Protein AF-A0A957STK0-F1 (afdb_monomer_lite)

Secondary structure (DSSP, 8-state):
-PPPTTB-TTS-B-PPP-TTSPP--------------HHHHHHHHTT--TTS--

Foldseek 3Di:
DDDDQQADPVGDGHDHDCPPPDDDDDDDDDDDDDDDDPVVVVCQVVQVDPVGHD

Structure (mmCIF, N/CA/C/O backbone):
data_AF-A0A957STK0-F1
#
_entry.id   AF-A0A957STK0-F1
#
loop_
_atom_site.group_PDB
_atom_site.id
_atom_site.type_symbol
_atom_site.label_atom_id
_atom_site.label_alt_id
_atom_site.label_comp_id
_atom_site.label_asym_id
_atom_site.label_entity_id
_atom_site.label_seq_id
_atom_site.pdbx_PDB_ins_code
_atom_site.Cartn_x
_atom_site.Cartn_y
_atom_site.Cartn_z
_atom_site.occupancy
_atom_site.B_iso_or_equiv
_atom_site.auth_seq_id
_atom_site.auth_comp_id
_atom_site.auth_asym_id
_atom_site.auth_atom_id
_atom_site.pdbx_PDB_model_num
ATOM 1 N N . MET A 1 1 ? -15.715 20.740 10.285 1.00 57.59 1 MET A N 1
ATOM 2 C CA . MET A 1 1 ? -14.760 19.729 9.779 1.00 57.59 1 MET A CA 1
ATOM 3 C C . MET A 1 1 ? -14.643 18.631 10.823 1.00 57.59 1 MET A C 1
ATOM 5 O O . MET A 1 1 ? -14.778 18.950 11.997 1.00 57.59 1 MET A O 1
ATOM 9 N N . ALA A 1 2 ? -14.465 17.369 10.427 1.00 74.62 2 ALA A N 1
ATOM 10 C CA . ALA A 1 2 ? -14.260 16.282 11.386 1.00 74.62 2 ALA A CA 1
ATOM 11 C C . ALA A 1 2 ? -12.876 16.409 12.046 1.00 74.62 2 ALA A C 1
ATOM 13 O O . ALA A 1 2 ? -11.911 16.776 11.377 1.00 74.62 2 ALA A O 1
ATOM 14 N N . GLN A 1 3 ? -12.792 16.130 13.347 1.00 85.06 3 GLN A N 1
ATOM 15 C CA . GLN A 1 3 ? -11.540 16.146 14.103 1.00 85.06 3 GLN A CA 1
ATOM 16 C C . GLN A 1 3 ? -10.637 14.986 13.656 1.00 85.06 3 GLN A C 1
ATOM 18 O O . GLN A 1 3 ? -11.107 13.861 13.483 1.00 85.06 3 GLN A O 1
ATOM 23 N N . LEU A 1 4 ? -9.342 15.254 13.463 1.00 92.69 4 LEU A N 1
ATOM 24 C CA . LEU A 1 4 ? -8.355 14.231 13.116 1.00 92.69 4 LEU A CA 1
ATOM 25 C C . LEU A 1 4 ? -8.001 13.419 14.363 1.00 92.69 4 LEU A C 1
ATOM 27 O O . LEU A 1 4 ? -7.648 13.988 15.387 1.00 92.69 4 LEU A O 1
ATOM 31 N N . THR A 1 5 ? -8.080 12.090 14.280 1.00 93.69 5 THR A N 1
ATOM 32 C CA . THR A 1 5 ? -7.857 11.219 15.448 1.00 93.69 5 THR A CA 1
ATOM 33 C C . THR A 1 5 ? -6.381 10.934 15.721 1.00 93.69 5 THR A C 1
ATOM 35 O O . THR A 1 5 ? -6.028 10.614 16.842 1.00 93.69 5 THR A O 1
ATOM 38 N N . HIS A 1 6 ? -5.513 11.041 14.713 1.00 95.62 6 HIS A N 1
ATOM 39 C CA . HIS A 1 6 ? -4.083 10.718 14.829 1.00 95.62 6 HIS A CA 1
ATOM 40 C C . HIS A 1 6 ? -3.202 11.934 15.151 1.00 95.62 6 HIS A C 1
ATOM 42 O O . HIS A 1 6 ? -1.980 11.832 15.069 1.00 95.62 6 HIS A O 1
ATOM 48 N N . LEU A 1 7 ? -3.802 13.084 15.473 1.00 95.56 7 LEU A N 1
ATOM 49 C CA . LEU A 1 7 ? -3.088 14.309 15.828 1.00 95.56 7 LEU A CA 1
ATOM 50 C C . LEU A 1 7 ? -3.552 14.817 17.197 1.00 95.56 7 LEU A C 1
ATOM 52 O O . LEU A 1 7 ? -4.741 14.750 17.506 1.00 95.56 7 LEU A O 1
ATOM 56 N N . ASP A 1 8 ? -2.618 15.334 17.994 1.00 91.00 8 ASP A N 1
ATOM 57 C CA . ASP A 1 8 ? -2.922 16.053 19.232 1.00 91.00 8 ASP A CA 1
ATOM 58 C C . ASP A 1 8 ? -3.410 17.494 18.958 1.00 91.00 8 ASP A C 1
ATOM 60 O O . ASP A 1 8 ? -3.463 17.961 17.817 1.00 91.00 8 ASP A O 1
ATOM 64 N N . GLU A 1 9 ? -3.752 18.232 20.017 1.00 89.44 9 GLU A N 1
ATOM 65 C CA . GLU A 1 9 ? -4.229 19.624 19.935 1.00 89.44 9 GLU A CA 1
ATOM 66 C C . GLU A 1 9 ? -3.193 20.604 19.360 1.00 89.44 9 GLU A C 1
ATOM 68 O O . GLU A 1 9 ? -3.544 21.702 18.926 1.00 89.44 9 GLU A O 1
ATOM 73 N N . ARG A 1 10 ? -1.912 20.218 19.350 1.00 93.00 10 ARG A N 1
ATOM 74 C CA . ARG A 1 10 ? -0.796 20.994 18.796 1.00 93.00 10 ARG A CA 1
ATOM 75 C C . ARG A 1 10 ? -0.438 20.547 17.373 1.00 93.00 10 ARG A C 1
ATOM 77 O O . ARG A 1 10 ? 0.445 21.145 16.764 1.00 93.00 10 ARG A O 1
ATOM 84 N N . GLY A 1 11 ? -1.123 19.535 16.833 1.00 91.44 11 GLY A N 1
ATOM 85 C CA . GLY A 1 11 ? -0.889 18.975 15.503 1.00 91.44 11 GLY A CA 1
ATOM 86 C C . GLY A 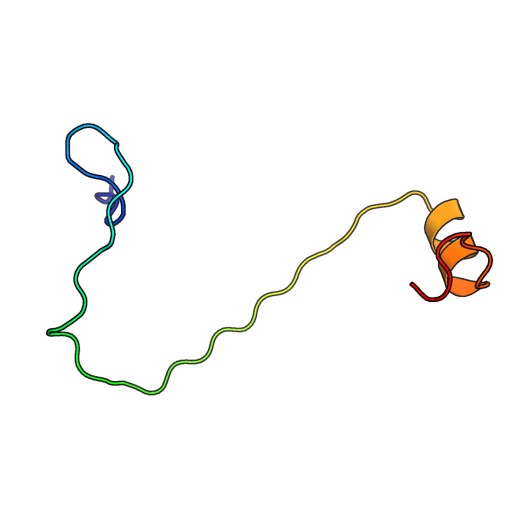1 11 ? 0.240 17.943 15.435 1.00 91.44 11 GLY A C 1
ATOM 87 O O . GLY A 1 11 ? 0.640 17.571 14.331 1.00 91.44 11 GLY A O 1
ATOM 88 N N . HIS A 1 12 ? 0.765 17.468 16.567 1.00 94.81 12 HIS A N 1
ATOM 89 C CA . HIS A 1 12 ? 1.750 16.388 16.571 1.00 94.81 12 HIS A CA 1
ATOM 90 C C . HIS A 1 12 ? 1.076 15.031 16.388 1.00 94.81 12 HIS A C 1
ATOM 92 O O . HIS A 1 12 ? -0.031 14.801 16.871 1.00 94.81 12 HIS A O 1
ATOM 98 N N . ALA A 1 13 ? 1.768 14.109 15.719 1.00 95.81 13 ALA A N 1
ATOM 99 C CA . ALA A 1 13 ? 1.282 12.749 15.536 1.00 95.81 13 ALA A CA 1
ATOM 100 C C . ALA A 1 13 ? 1.165 12.009 16.877 1.00 95.81 13 ALA A C 1
ATOM 102 O O . ALA A 1 13 ? 2.094 12.015 17.684 1.00 95.81 13 ALA A O 1
ATOM 103 N N . THR A 1 14 ? 0.040 11.327 17.075 1.00 95.50 14 THR A N 1
ATOM 104 C CA . THR A 1 14 ? -0.226 10.482 18.241 1.00 95.50 14 THR A CA 1
ATOM 105 C C . THR A 1 14 ? -0.943 9.198 17.825 1.00 95.50 14 THR A C 1
ATOM 107 O O . THR A 1 14 ? -1.690 9.169 16.842 1.00 95.50 14 THR A O 1
ATOM 110 N N . MET A 1 15 ? -0.696 8.110 18.553 1.00 94.38 15 MET A N 1
ATOM 111 C CA . MET A 1 15 ? -1.376 6.836 18.332 1.00 94.38 15 MET A CA 1
ATOM 112 C C . MET A 1 15 ? -2.716 6.842 19.067 1.00 94.38 15 MET A C 1
ATOM 114 O O . MET A 1 15 ? -2.775 7.133 20.259 1.00 94.38 15 MET A O 1
ATOM 118 N N . VAL A 1 16 ? -3.790 6.497 18.359 1.00 94.81 16 VAL A N 1
ATOM 119 C CA . VAL A 1 16 ? -5.121 6.372 18.963 1.00 94.81 16 VAL A CA 1
ATOM 120 C C . VAL A 1 16 ? -5.163 5.124 19.838 1.00 94.81 16 VAL A C 1
ATOM 122 O O . VAL A 1 16 ? -4.880 4.030 19.347 1.00 94.81 16 VAL A O 1
ATOM 125 N N . ASP A 1 17 ? -5.580 5.268 21.096 1.00 95.31 17 ASP A N 1
ATOM 126 C CA . ASP A 1 17 ? -5.893 4.113 21.934 1.00 95.31 17 ASP A CA 1
ATOM 127 C C . ASP A 1 17 ? -7.156 3.407 21.414 1.00 95.31 17 ASP A C 1
ATOM 129 O O . ASP A 1 17 ? -8.226 3.997 21.233 1.00 95.31 17 ASP A O 1
ATOM 133 N N . VAL A 1 18 ? -7.007 2.118 21.124 1.00 95.00 18 VAL A N 1
ATOM 134 C CA . VAL A 1 18 ? -8.067 1.241 20.628 1.00 95.00 18 VAL A CA 1
ATOM 135 C C . VAL A 1 18 ? -8.328 0.058 21.563 1.00 95.00 18 VAL A C 1
ATOM 137 O O . VAL A 1 18 ? -9.089 -0.829 21.182 1.00 95.00 18 VAL A O 1
ATOM 140 N N . GLY A 1 19 ? -7.736 0.037 22.763 1.00 96.62 19 GLY A N 1
ATOM 141 C CA . GLY A 1 19 ? -7.774 -1.101 23.689 1.00 96.62 19 GLY A CA 1
ATOM 142 C C . GLY A 1 19 ? -9.180 -1.520 24.125 1.00 96.62 19 GLY A C 1
ATOM 143 O O . GLY A 1 19 ? -9.447 -2.707 24.278 1.00 96.62 19 GLY A O 1
ATOM 144 N N . GLU A 1 20 ? -10.108 -0.568 24.240 1.00 96.69 20 GLU A N 1
ATOM 145 C CA . GLU A 1 20 ? -11.509 -0.847 24.591 1.00 96.69 20 GLU A CA 1
ATOM 146 C C . GLU A 1 20 ? -12.374 -1.281 23.394 1.00 96.69 20 GLU A C 1
ATOM 148 O O . GLU A 1 20 ? -13.545 -1.634 23.556 1.00 96.69 20 GLU A O 1
ATOM 153 N N . LYS A 1 21 ? -11.846 -1.248 22.163 1.00 95.69 21 LYS A N 1
ATOM 154 C CA . LYS A 1 21 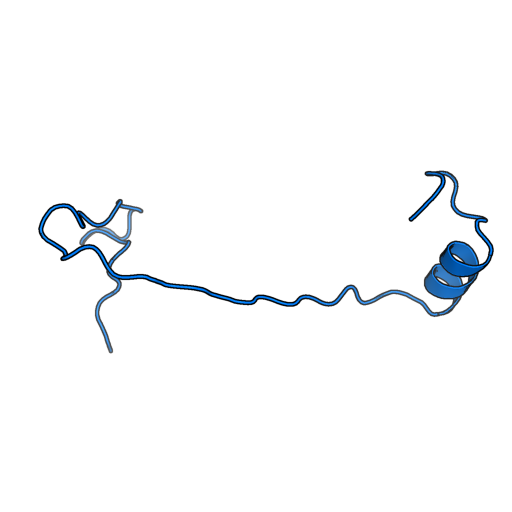? -12.631 -1.611 20.977 1.00 95.69 21 LYS A CA 1
ATOM 155 C C . LYS A 1 21 ? -12.801 -3.126 20.903 1.00 95.69 21 LYS A C 1
ATOM 157 O O . LYS A 1 21 ? -11.836 -3.881 20.953 1.00 95.69 21 LYS A O 1
ATOM 162 N N . ALA A 1 22 ? -14.036 -3.567 20.678 1.00 97.38 22 ALA A N 1
ATOM 163 C CA . ALA A 1 22 ? -14.328 -4.975 20.454 1.00 97.38 22 ALA A CA 1
ATOM 164 C C . ALA A 1 22 ? -13.572 -5.521 19.230 1.00 97.38 22 ALA A C 1
ATOM 166 O O . ALA A 1 22 ? -13.579 -4.928 18.141 1.00 97.38 22 ALA A O 1
ATOM 167 N N . VAL A 1 23 ? -12.965 -6.695 19.402 1.00 97.19 23 VAL A N 1
ATOM 168 C CA . VAL A 1 23 ? -12.309 -7.421 18.314 1.00 97.19 23 VAL A CA 1
ATOM 169 C C . VAL A 1 23 ? -13.365 -7.869 17.304 1.00 97.19 23 VAL A C 1
ATOM 171 O O . VAL A 1 23 ? -14.376 -8.471 17.652 1.00 97.19 23 VAL A O 1
ATOM 174 N N . THR A 1 24 ? -13.130 -7.553 16.034 1.00 97.62 24 THR A N 1
ATOM 175 C CA . THR A 1 24 ? -14.006 -7.889 14.903 1.00 97.62 24 THR A CA 1
ATOM 176 C C . THR A 1 24 ? -13.140 -8.317 13.724 1.00 97.62 24 THR A C 1
ATOM 178 O O . THR A 1 24 ? -12.039 -7.793 13.553 1.00 97.62 24 THR A O 1
ATOM 181 N N . THR A 1 25 ? -13.620 -9.244 12.894 1.00 97.81 25 THR A N 1
ATOM 182 C CA . THR A 1 25 ? -12.911 -9.613 11.661 1.00 97.81 25 THR A CA 1
ATOM 183 C C . THR A 1 25 ? -12.985 -8.458 10.674 1.00 97.81 25 THR A C 1
ATOM 185 O O . THR A 1 25 ? -14.071 -7.980 10.344 1.00 97.81 25 THR A O 1
ATOM 188 N N . ARG A 1 26 ? -11.825 -7.991 10.212 1.00 97.44 26 ARG A N 1
ATOM 189 C CA . ARG A 1 26 ? -11.709 -6.872 9.275 1.00 97.44 26 ARG A CA 1
ATOM 190 C C . ARG A 1 26 ? -10.739 -7.237 8.165 1.00 97.44 26 ARG A C 1
ATOM 192 O O . ARG A 1 26 ? -9.702 -7.844 8.416 1.00 97.44 26 ARG A O 1
ATOM 199 N N . THR A 1 27 ? -11.064 -6.822 6.950 1.00 97.81 27 THR A N 1
ATOM 200 C CA . THR A 1 27 ? -10.207 -6.984 5.776 1.00 97.81 27 THR A CA 1
ATOM 201 C C . THR A 1 27 ? -10.235 -5.690 4.981 1.00 97.81 27 THR A C 1
ATOM 203 O O . THR A 1 27 ? -11.266 -5.024 4.907 1.00 97.81 27 THR A O 1
ATOM 206 N N . ALA A 1 28 ? -9.095 -5.333 4.402 1.00 97.00 28 ALA A N 1
ATOM 207 C CA . ALA A 1 28 ? -8.966 -4.209 3.492 1.00 97.00 28 ALA A CA 1
ATOM 208 C C . ALA A 1 28 ? -8.183 -4.662 2.258 1.00 97.00 28 ALA A C 1
ATOM 210 O O . ALA A 1 28 ? -7.269 -5.479 2.367 1.00 97.00 28 ALA A O 1
ATOM 211 N N . VAL 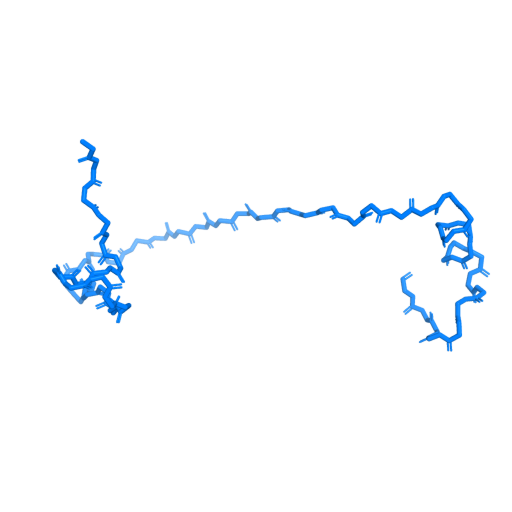A 1 29 ? -8.544 -4.122 1.096 1.00 97.75 29 VAL A N 1
ATOM 212 C CA . VAL A 1 29 ? -7.822 -4.315 -0.165 1.00 97.75 29 VAL A CA 1
ATOM 213 C C . VAL A 1 29 ? -7.343 -2.948 -0.628 1.00 97.75 29 VAL A C 1
ATOM 215 O O . VAL A 1 29 ? -8.123 -1.997 -0.650 1.00 97.75 29 VAL A O 1
ATOM 218 N N . ALA A 1 30 ? -6.067 -2.854 -0.985 1.00 97.19 30 ALA A N 1
ATOM 219 C CA . ALA A 1 30 ? -5.465 -1.654 -1.547 1.00 97.19 30 ALA A CA 1
ATOM 220 C C . ALA A 1 30 ? -4.872 -1.970 -2.923 1.00 97.19 30 ALA A C 1
ATOM 222 O O . ALA A 1 30 ? -4.418 -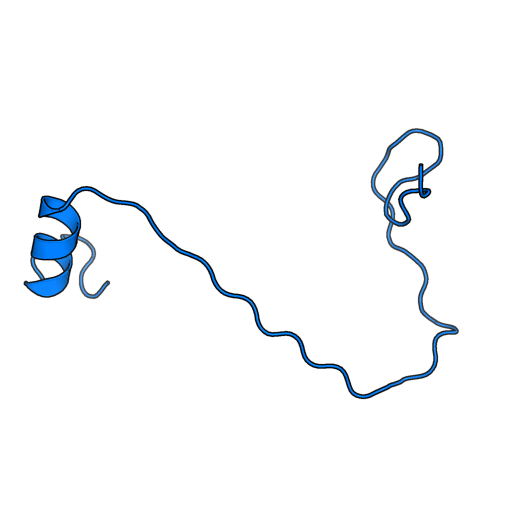3.086 -3.171 1.00 97.19 30 ALA A O 1
ATOM 223 N N . ALA A 1 31 ? -4.869 -0.973 -3.804 1.00 97.62 31 ALA A N 1
ATOM 224 C CA . ALA A 1 31 ? -4.241 -1.031 -5.115 1.00 97.62 31 ALA A CA 1
ATOM 225 C C . ALA A 1 31 ? -3.414 0.241 -5.340 1.00 97.62 31 ALA A C 1
ATOM 227 O O . ALA A 1 31 ? -3.672 1.275 -4.722 1.00 97.62 31 ALA A O 1
ATOM 228 N N . GLY A 1 32 ? -2.431 0.158 -6.232 1.00 96.50 32 GLY A N 1
ATOM 229 C CA . GLY A 1 32 ? -1.606 1.286 -6.649 1.00 96.50 32 GLY A CA 1
ATOM 230 C C . GLY A 1 32 ? -1.184 1.133 -8.105 1.00 96.50 32 GLY A C 1
ATOM 231 O O . GLY A 1 32 ? -1.204 0.031 -8.650 1.00 96.50 32 GLY A O 1
ATOM 232 N N . GLU A 1 33 ? -0.808 2.243 -8.729 1.00 96.94 33 GLU A N 1
ATOM 233 C CA . GLU A 1 33 ? -0.304 2.272 -10.099 1.00 96.94 33 GLU A CA 1
ATOM 234 C C . GLU A 1 33 ? 1.052 2.974 -10.159 1.00 96.94 33 GLU A C 1
ATOM 236 O O . GLU A 1 33 ? 1.312 3.925 -9.418 1.00 96.94 33 GLU A O 1
ATOM 241 N N . VAL A 1 34 ? 1.912 2.518 -11.070 1.00 94.88 34 VAL A N 1
ATOM 242 C CA . VAL A 1 34 ? 3.183 3.175 -11.379 1.00 94.88 34 VAL A CA 1
ATOM 243 C C . VAL A 1 34 ? 3.105 3.699 -12.802 1.00 94.88 34 VAL A C 1
ATOM 245 O O . VAL A 1 34 ? 3.055 2.931 -13.763 1.00 94.88 34 VAL A O 1
ATOM 248 N N . ARG A 1 35 ? 3.096 5.025 -12.944 1.00 96.94 35 ARG A N 1
ATOM 249 C CA . ARG A 1 35 ? 3.159 5.674 -14.256 1.00 96.94 35 ARG A CA 1
ATOM 250 C C . ARG A 1 35 ? 4.602 5.740 -14.725 1.00 96.94 35 ARG A C 1
ATOM 252 O O . ARG A 1 35 ? 5.487 6.149 -13.979 1.00 96.94 35 ARG A O 1
ATOM 259 N N . MET A 1 36 ? 4.823 5.358 -15.975 1.00 95.81 36 MET A N 1
ATOM 260 C CA . MET A 1 36 ? 6.142 5.319 -16.597 1.00 95.81 36 MET A CA 1
ATOM 261 C C . MET A 1 36 ? 6.043 5.602 -18.096 1.00 95.81 36 MET A C 1
ATOM 263 O O . MET A 1 36 ? 4.951 5.614 -18.667 1.00 95.81 36 MET A O 1
ATOM 267 N N . ALA A 1 37 ? 7.188 5.828 -18.738 1.00 97.50 37 ALA A N 1
ATOM 268 C CA . ALA A 1 37 ? 7.243 5.975 -20.185 1.00 97.50 37 ALA A CA 1
ATOM 269 C C . ALA A 1 37 ? 6.920 4.636 -20.884 1.00 97.50 37 ALA A C 1
ATOM 271 O O . ALA A 1 37 ? 7.287 3.578 -20.366 1.00 97.50 37 ALA A O 1
ATOM 272 N N . PRO A 1 38 ? 6.323 4.648 -22.092 1.00 96.44 38 PRO A N 1
ATOM 273 C CA . PRO A 1 38 ? 6.057 3.422 -22.849 1.00 96.44 38 PRO A CA 1
ATOM 274 C C . PRO A 1 38 ? 7.313 2.570 -23.092 1.00 96.44 38 PRO A C 1
ATOM 276 O O . PRO A 1 38 ? 7.255 1.347 -23.009 1.00 96.44 38 PRO A O 1
ATOM 279 N N . ALA A 1 39 ? 8.461 3.218 -23.320 1.00 95.19 39 ALA A N 1
ATOM 280 C CA . ALA A 1 39 ? 9.744 2.540 -23.498 1.00 95.19 39 ALA A CA 1
ATOM 281 C C . ALA A 1 39 ? 10.198 1.782 -22.236 1.00 95.19 39 ALA A C 1
ATOM 283 O O . ALA A 1 39 ? 10.793 0.715 -22.345 1.00 95.19 39 ALA A O 1
ATOM 284 N N . THR A 1 40 ? 9.883 2.295 -21.041 1.00 93.62 40 THR A N 1
ATOM 285 C CA . THR A 1 40 ? 10.184 1.616 -19.772 1.00 93.62 40 THR A CA 1
ATOM 286 C C . THR A 1 40 ? 9.366 0.337 -19.636 1.00 93.62 40 THR A C 1
ATOM 288 O O . THR A 1 40 ? 9.918 -0.702 -19.295 1.00 93.62 40 THR A O 1
ATOM 291 N N . LEU A 1 41 ? 8.072 0.388 -19.967 1.00 94.81 41 LEU A N 1
ATOM 292 C CA . LEU A 1 41 ? 7.212 -0.796 -19.942 1.00 94.81 41 LEU A CA 1
ATOM 293 C C . LEU A 1 41 ? 7.665 -1.857 -20.956 1.00 94.81 41 LEU A C 1
ATOM 295 O O . LEU A 1 41 ? 7.617 -3.045 -20.649 1.00 94.81 41 LEU A O 1
ATOM 299 N N . ALA A 1 42 ? 8.107 -1.440 -22.146 1.00 93.62 42 ALA A N 1
ATOM 300 C CA . ALA A 1 42 ? 8.672 -2.355 -23.137 1.00 93.62 42 ALA A CA 1
ATOM 301 C C . ALA A 1 42 ? 9.932 -3.047 -22.594 1.00 93.62 42 ALA A C 1
ATOM 303 O O . ALA A 1 42 ? 9.988 -4.270 -22.566 1.00 93.62 42 ALA A O 1
ATOM 304 N N . ALA A 1 43 ? 10.879 -2.279 -22.045 1.00 92.38 43 ALA A N 1
ATOM 305 C CA . ALA A 1 43 ? 12.097 -2.834 -21.459 1.00 92.38 43 ALA A CA 1
ATOM 306 C C . ALA A 1 43 ? 11.820 -3.823 -20.311 1.00 92.38 43 ALA A C 1
ATOM 308 O O . ALA A 1 43 ? 12.509 -4.835 -20.213 1.00 92.38 43 ALA A O 1
ATOM 309 N N . ILE A 1 44 ? 10.813 -3.550 -19.470 1.00 93.25 44 ILE A N 1
ATOM 310 C CA . ILE A 1 44 ? 10.354 -4.469 -18.413 1.00 93.25 44 ILE A CA 1
ATOM 311 C C . ILE A 1 44 ? 9.854 -5.783 -19.023 1.00 93.25 44 ILE A C 1
ATOM 313 O O . ILE A 1 44 ? 10.331 -6.852 -18.658 1.00 93.25 44 ILE A O 1
ATOM 317 N N . ARG A 1 45 ? 8.939 -5.706 -19.996 1.00 90.94 45 ARG A N 1
ATOM 318 C CA . ARG A 1 45 ? 8.356 -6.890 -20.652 1.00 90.94 45 ARG A CA 1
ATOM 319 C C . ARG A 1 45 ? 9.392 -7.745 -21.375 1.00 90.94 45 ARG A C 1
ATOM 321 O O . ARG A 1 45 ? 9.264 -8.964 -21.383 1.00 90.94 45 ARG A O 1
ATOM 328 N N . ASP A 1 46 ? 10.401 -7.103 -21.950 1.00 91.38 46 ASP A N 1
ATOM 329 C CA . ASP A 1 46 ? 11.469 -7.768 -22.695 1.00 91.38 46 ASP A CA 1
ATOM 330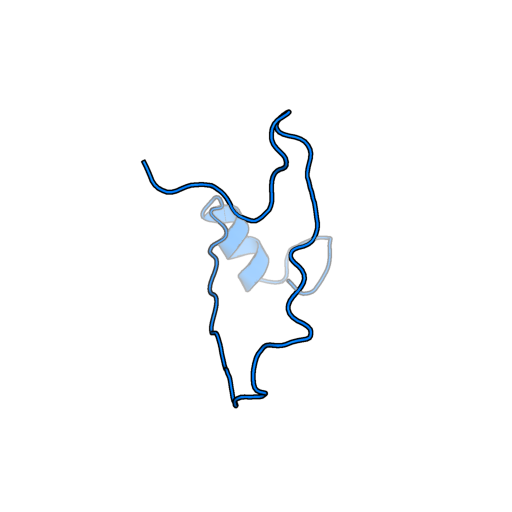 C C . ASP A 1 46 ? 12.598 -8.281 -21.778 1.00 91.38 46 ASP A C 1
ATOM 332 O O . ASP A 1 46 ? 13.580 -8.843 -22.263 1.00 91.38 46 ASP A O 1
ATOM 336 N N . GLY A 1 47 ? 12.495 -8.080 -20.456 1.00 88.56 47 GLY A N 1
ATOM 337 C CA . GLY A 1 47 ? 13.518 -8.489 -19.488 1.00 88.56 47 GLY A CA 1
ATOM 338 C C . GLY A 1 47 ? 14.846 -7.734 -19.636 1.00 88.56 47 GLY A C 1
ATOM 339 O O . GLY A 1 47 ? 15.886 -8.199 -19.176 1.00 88.56 47 GLY A O 1
ATOM 340 N N . ALA A 1 48 ? 14.833 -6.568 -20.283 1.00 85.94 48 ALA A N 1
ATOM 341 C CA . ALA A 1 48 ? 16.023 -5.788 -20.624 1.00 85.94 48 ALA A CA 1
ATOM 342 C C . ALA A 1 48 ? 16.440 -4.796 -19.517 1.00 85.94 48 ALA A C 1
ATOM 344 O O . ALA A 1 48 ? 17.273 -3.914 -19.741 1.00 85.94 48 ALA A O 1
ATOM 345 N N . VAL A 1 49 ? 15.844 -4.896 -18.324 1.00 88.44 49 VAL A N 1
ATOM 346 C CA . VAL A 1 49 ? 16.103 -3.976 -17.211 1.00 88.44 49 VAL A CA 1
ATOM 347 C C . VAL A 1 49 ? 17.372 -4.398 -16.456 1.00 88.44 49 VAL A C 1
ATOM 349 O O . VAL A 1 49 ? 17.475 -5.548 -16.031 1.00 88.44 49 VAL A O 1
ATOM 352 N N . PRO A 1 50 ? 18.325 -3.478 -16.185 1.00 82.44 50 PRO A N 1
ATOM 353 C CA . PRO A 1 50 ? 19.585 -3.810 -15.504 1.00 82.44 50 PRO A CA 1
ATOM 354 C C . PRO A 1 50 ? 19.422 -4.399 -14.098 1.00 82.44 50 PRO A C 1
ATOM 356 O O . PRO A 1 50 ? 20.344 -5.009 -13.566 1.00 82.44 50 PRO A O 1
ATOM 359 N N . LYS A 1 51 ? 18.261 -4.173 -13.475 1.00 84.50 51 LYS A N 1
ATOM 360 C CA . LYS A 1 51 ? 17.940 -4.635 -12.123 1.00 84.50 51 LYS A CA 1
ATOM 361 C C . LYS A 1 51 ? 17.456 -6.095 -12.088 1.00 84.50 51 LYS A C 1
ATOM 363 O O . LYS A 1 51 ? 17.218 -6.610 -11.001 1.00 84.50 51 LYS A O 1
ATOM 368 N N . GLY A 1 52 ? 17.358 -6.760 -13.241 1.00 73.00 52 GLY A N 1
ATOM 369 C CA . GLY A 1 52 ? 16.783 -8.097 -13.353 1.00 73.00 52 GLY A CA 1
ATOM 370 C C . GLY A 1 52 ? 15.257 -8.053 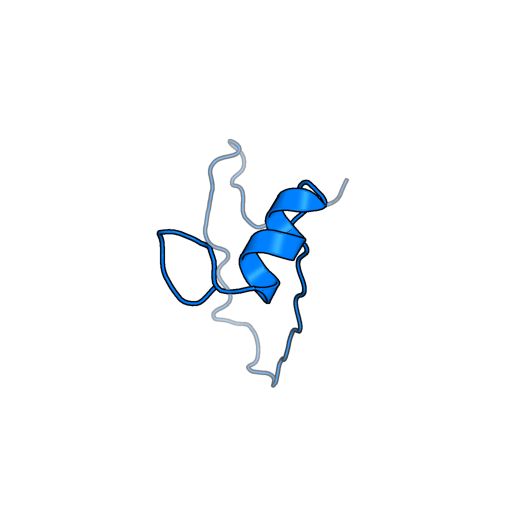-13.412 1.00 73.00 52 GLY A C 1
ATOM 371 O O . GLY A 1 52 ? 14.692 -7.056 -13.854 1.00 73.00 52 GLY A O 1
ATOM 372 N N . ASP A 1 53 ? 14.620 -9.144 -12.987 1.00 77.94 53 ASP A N 1
ATOM 373 C CA . ASP A 1 53 ? 13.167 -9.349 -13.043 1.00 77.94 53 ASP A CA 1
ATOM 374 C C . ASP A 1 53 ? 12.400 -8.277 -12.241 1.00 77.94 53 ASP A C 1
ATOM 376 O O . ASP A 1 53 ? 12.677 -8.062 -11.053 1.00 77.94 53 ASP A O 1
ATOM 380 N N . VAL A 1 54 ? 11.485 -7.575 -12.920 1.00 77.38 54 VAL A N 1
ATOM 381 C CA . VAL A 1 54 ? 10.687 -6.440 -12.418 1.00 77.38 54 VAL A CA 1
ATOM 382 C C . VAL A 1 54 ? 9.261 -6.471 -12.945 1.00 77.38 54 VAL A C 1
ATOM 384 O O . VAL A 1 54 ? 9.060 -6.852 -14.117 1.00 77.38 54 VAL A O 1
#

Radius of gyration: 21.45 Å; chains: 1; bounding box: 34×31×48 Å

pLDDT: mean 91.99, std 7.64, range [57.59, 97.81]

Sequence (54 aa):
MAQLTHLDERGHATMVDVGEKAVTTRTAVAAGEVRMAPATLAAIRDGAVPKGDV